Protein AF-S7XL34-F1 (afdb_monomer)

Secondary structure (DSSP, 8-state):
--B-HHHHHHHHHSTTSS-S----PPS--EEEEEEE-SS--SSPPEEEEEEESS-B-TT-EEEEE-EEEEEGGG--SSS-EEPSSSSEEEEE--HHHHH-EEESS-SEEEEEEEPP--S------SS-GGGSEEEEEEESS-B-TTPBPEEEGGGBTTPPP--S-GGG--S--

Structure (mmCIF, N/CA/C/O backbone):
data_AF-S7XL34-F1
#
_entry.id   AF-S7XL34-F1
#
loop_
_atom_site.group_PDB
_atom_site.id
_atom_site.type_symbol
_atom_site.label_atom_id
_atom_site.label_alt_id
_atom_site.label_comp_id
_atom_site.label_asym_id
_atom_site.label_entity_id
_atom_site.label_seq_id
_atom_site.pdbx_PDB_ins_code
_atom_site.Cartn_x
_atom_site.Cartn_y
_atom_site.Cartn_z
_atom_site.occupancy
_atom_site.B_iso_or_equiv
_atom_site.auth_seq_id
_atom_site.auth_comp_id
_atom_site.auth_asym_id
_atom_site.auth_atom_id
_atom_site.pdbx_PDB_model_num
ATOM 1 N N . MET A 1 1 ? -0.562 -4.631 15.349 1.00 80.12 1 MET A N 1
ATOM 2 C CA . MET A 1 1 ? -1.219 -3.412 14.844 1.00 80.12 1 MET A CA 1
ATOM 3 C C . MET A 1 1 ? -1.757 -2.607 16.015 1.00 80.12 1 MET A C 1
ATOM 5 O O . MET A 1 1 ? -2.440 -3.177 16.861 1.00 80.12 1 MET A O 1
ATOM 9 N N . PHE A 1 2 ? -1.412 -1.324 16.077 1.00 85.75 2 PHE A N 1
ATOM 10 C CA . PHE A 1 2 ? -2.014 -0.321 16.962 1.00 85.75 2 PHE A CA 1
ATOM 11 C C . PHE A 1 2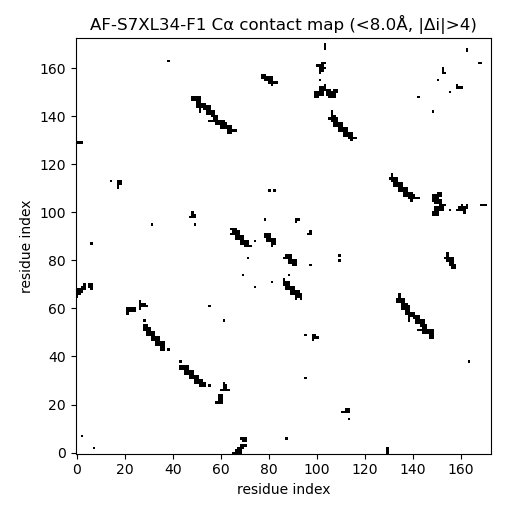 ? -2.951 0.588 16.150 1.00 85.75 2 PHE A C 1
ATOM 13 O O . PHE A 1 2 ? -2.646 0.902 15.004 1.00 85.75 2 PHE A O 1
ATOM 20 N N . ILE A 1 3 ? -4.079 1.010 16.720 1.00 87.00 3 ILE A N 1
ATOM 21 C CA . ILE A 1 3 ? -4.994 1.988 16.111 1.00 87.00 3 ILE A CA 1
ATOM 22 C C . ILE A 1 3 ? -5.247 3.070 17.160 1.00 87.00 3 ILE A C 1
ATOM 24 O O . ILE A 1 3 ? -5.637 2.730 18.279 1.00 87.00 3 ILE A O 1
ATOM 28 N N . SER A 1 4 ? -5.016 4.345 16.829 1.00 89.31 4 SER A N 1
ATOM 29 C CA . SER A 1 4 ? -5.313 5.444 17.757 1.00 89.31 4 SER A CA 1
ATOM 30 C C . SER A 1 4 ? -6.810 5.502 18.083 1.00 89.31 4 SER A C 1
ATOM 32 O O . SER A 1 4 ? -7.652 5.077 17.288 1.00 89.31 4 SER A O 1
ATOM 34 N N . GLU A 1 5 ? -7.167 6.020 19.259 1.00 87.00 5 GLU A N 1
ATOM 35 C CA . GLU A 1 5 ? -8.571 6.097 19.687 1.00 87.00 5 GLU A CA 1
ATOM 36 C C . GLU A 1 5 ? -9.419 6.910 18.697 1.00 87.00 5 GLU A C 1
ATOM 38 O O . GLU A 1 5 ? -10.469 6.438 18.258 1.00 87.00 5 GLU A O 1
ATOM 43 N N . ASN A 1 6 ? -8.901 8.058 18.246 1.00 88.56 6 ASN A N 1
ATOM 44 C CA . ASN A 1 6 ? -9.556 8.910 17.253 1.00 88.56 6 ASN A CA 1
ATOM 45 C C . ASN A 1 6 ? -9.723 8.201 15.900 1.00 88.56 6 ASN A C 1
ATOM 47 O O . ASN A 1 6 ? -10.796 8.266 15.297 1.00 88.56 6 ASN A O 1
ATOM 51 N N . ALA A 1 7 ? -8.700 7.475 15.432 1.00 87.69 7 ALA A N 1
ATOM 52 C CA . ALA A 1 7 ? -8.789 6.721 14.182 1.00 87.69 7 ALA A CA 1
ATOM 53 C C . ALA A 1 7 ? -9.792 5.565 14.283 1.00 87.69 7 ALA A C 1
ATOM 55 O O . ALA A 1 7 ? -10.553 5.314 13.349 1.00 87.69 7 ALA A O 1
ATOM 56 N N . SER A 1 8 ? -9.833 4.878 15.426 1.00 85.56 8 SER A N 1
ATOM 57 C CA . SER A 1 8 ? -10.794 3.804 15.690 1.00 85.56 8 SER A CA 1
ATOM 58 C C . SER A 1 8 ? -12.234 4.322 15.667 1.00 85.56 8 SER A C 1
ATOM 60 O O . SER A 1 8 ? -13.107 3.718 15.030 1.00 85.56 8 SER A O 1
ATOM 62 N N . GLU A 1 9 ? -12.480 5.468 16.308 1.00 85.62 9 GLU A N 1
ATOM 63 C CA . GLU A 1 9 ? -13.782 6.130 16.297 1.00 85.62 9 GLU A CA 1
ATOM 64 C C . GLU A 1 9 ? -14.172 6.573 14.882 1.00 85.62 9 GLU A C 1
ATOM 66 O O . GLU A 1 9 ? -15.278 6.265 14.429 1.00 85.62 9 GLU A O 1
ATOM 71 N N . TYR A 1 10 ? -13.259 7.208 14.145 1.00 86.12 10 TYR A N 1
ATOM 72 C CA . TYR A 1 10 ? -13.478 7.622 12.759 1.00 86.12 10 TYR A CA 1
ATOM 73 C C . TYR A 1 10 ? -13.835 6.435 11.850 1.00 86.12 10 TYR A C 1
ATOM 75 O O . TYR A 1 10 ? -14.868 6.448 11.174 1.00 86.12 10 TYR A O 1
ATOM 83 N N . LEU A 1 11 ? -13.041 5.359 11.895 1.00 83.06 11 LEU A N 1
ATOM 84 C CA . LEU A 1 11 ? -13.269 4.136 11.117 1.00 83.06 11 LEU A CA 1
ATOM 85 C C . LEU A 1 11 ? -14.609 3.474 11.446 1.00 83.06 11 LEU A C 1
ATOM 87 O O . LEU A 1 11 ? -15.268 2.928 10.560 1.00 83.06 11 LEU A O 1
ATOM 91 N N . SER A 1 12 ? -15.042 3.539 12.709 1.00 79.38 12 SER A N 1
ATOM 92 C CA . SER A 1 12 ? -16.321 2.962 13.131 1.00 79.38 12 SER A CA 1
ATOM 93 C C . SER A 1 12 ? -17.533 3.635 12.478 1.00 79.38 12 SER A C 1
ATOM 95 O O . SER A 1 12 ? -18.549 2.970 12.288 1.00 79.38 12 SER A O 1
ATOM 97 N N . ARG A 1 13 ? -17.406 4.913 12.093 1.00 77.31 13 ARG A N 1
ATOM 98 C CA . ARG A 1 13 ? -18.453 5.713 11.437 1.00 77.31 13 ARG A CA 1
ATOM 99 C C . ARG A 1 13 ? -18.435 5.591 9.908 1.00 77.31 13 ARG A C 1
ATOM 101 O O . ARG A 1 13 ? -19.432 5.896 9.267 1.00 77.31 13 ARG A O 1
ATOM 108 N N . TYR A 1 14 ? -17.316 5.149 9.330 1.00 69.94 14 TYR A N 1
ATOM 109 C CA . TYR A 1 14 ? -17.077 5.077 7.880 1.00 69.94 14 TYR A CA 1
ATOM 110 C C . TYR A 1 14 ? -17.168 3.653 7.298 1.00 69.94 14 TYR A C 1
ATOM 112 O O . TYR A 1 14 ? -16.809 3.438 6.137 1.00 69.94 14 TYR A O 1
ATOM 120 N N . SER A 1 15 ? -17.643 2.673 8.080 1.00 54.50 15 SER A N 1
ATOM 121 C CA . SER A 1 15 ? -17.474 1.238 7.798 1.00 54.50 15 SER A CA 1
ATOM 122 C C . SER A 1 15 ? -18.103 0.708 6.507 1.00 54.50 15 SER A C 1
ATOM 124 O O . SER A 1 15 ? -17.825 -0.435 6.154 1.00 54.50 15 SER A O 1
ATOM 126 N N . ASP A 1 16 ? -18.892 1.506 5.791 1.00 50.44 16 ASP A N 1
ATOM 127 C CA . ASP A 1 16 ? -19.594 1.077 4.577 1.00 50.44 16 ASP A CA 1
ATOM 128 C C . ASP A 1 16 ? -18.760 1.261 3.297 1.00 50.44 16 ASP A C 1
ATOM 130 O O . ASP A 1 16 ? -19.054 0.647 2.272 1.00 50.44 16 ASP A O 1
ATOM 134 N N . LYS A 1 17 ? -17.690 2.073 3.329 1.00 47.69 17 LYS A N 1
ATOM 135 C CA . LYS A 1 17 ? -16.885 2.370 2.126 1.00 47.69 17 LYS A CA 1
ATOM 136 C C . LYS A 1 17 ? -15.736 1.392 1.858 1.00 47.69 17 LYS A C 1
ATOM 138 O O . LYS A 1 17 ? -15.269 1.322 0.725 1.00 47.69 17 LYS A O 1
ATOM 143 N N . CYS A 1 18 ? -15.291 0.618 2.850 1.00 43.19 18 CYS A N 1
ATOM 144 C CA . CYS A 1 18 ? -14.096 -0.236 2.726 1.00 43.19 18 CYS A CA 1
ATOM 145 C C . CYS A 1 18 ? -14.367 -1.750 2.824 1.00 43.19 18 CYS A C 1
ATOM 147 O O . CYS A 1 18 ? -13.429 -2.535 2.942 1.00 43.19 18 CYS A O 1
ATOM 149 N N . THR A 1 19 ? -15.629 -2.184 2.802 1.00 41.50 19 THR A N 1
ATOM 150 C CA . THR A 1 19 ? -16.025 -3.535 3.254 1.00 41.50 19 THR A CA 1
ATOM 151 C C . THR A 1 19 ? -16.637 -4.445 2.195 1.00 41.50 19 THR A C 1
ATOM 153 O O . THR A 1 19 ? -16.948 -5.590 2.506 1.00 41.50 19 THR A O 1
ATOM 156 N N . SER A 1 20 ? -16.775 -4.030 0.938 1.00 42.28 20 SER A N 1
ATOM 157 C CA . SER A 1 20 ? -17.497 -4.843 -0.047 1.00 42.28 20 SER A CA 1
ATOM 158 C C . SER A 1 20 ? -16.602 -5.354 -1.185 1.00 42.28 20 SER A C 1
ATOM 160 O O . SER A 1 20 ? -16.213 -4.623 -2.089 1.00 42.28 20 SER A O 1
ATOM 162 N N . PHE A 1 21 ? -16.347 -6.667 -1.133 1.00 48.03 21 PHE A N 1
ATOM 163 C CA . PHE A 1 21 ? -15.867 -7.536 -2.217 1.00 48.03 21 PHE A CA 1
ATOM 164 C C . PHE A 1 21 ? -14.426 -7.335 -2.703 1.00 48.03 21 PHE A C 1
ATOM 166 O O . PHE A 1 21 ? -14.189 -6.959 -3.849 1.00 48.03 21 PHE A O 1
ATOM 173 N N . TYR A 1 22 ? -13.458 -7.746 -1.885 1.00 52.28 22 TYR A N 1
ATOM 174 C CA . TYR A 1 22 ? -12.193 -8.237 -2.428 1.00 52.28 22 TYR A CA 1
ATOM 175 C C . TYR A 1 22 ? -12.155 -9.759 -2.256 1.00 52.28 22 TYR A C 1
ATOM 177 O O . TYR A 1 22 ? -12.298 -10.231 -1.126 1.00 52.28 22 TYR A O 1
ATOM 185 N N . PRO A 1 23 ? -12.032 -10.557 -3.334 1.00 48.00 23 PRO A N 1
ATOM 186 C CA . PRO A 1 23 ? -11.880 -11.998 -3.196 1.00 48.00 23 PRO A CA 1
ATOM 187 C C . PRO A 1 23 ? -10.618 -12.285 -2.373 1.00 48.00 23 PRO A C 1
ATOM 189 O O . PRO A 1 23 ? -9.501 -11.971 -2.782 1.00 48.00 23 PRO A O 1
ATOM 192 N N . PHE A 1 24 ? -10.809 -12.850 -1.179 1.00 49.91 24 PHE A N 1
ATOM 193 C CA . PHE A 1 24 ? -9.731 -13.256 -0.282 1.00 49.91 24 PHE A CA 1
ATOM 194 C C . PHE A 1 24 ? -9.093 -14.545 -0.806 1.00 49.91 24 PHE A C 1
ATOM 196 O O . PHE A 1 24 ? -9.412 -15.646 -0.357 1.00 49.91 24 PHE A O 1
ATOM 203 N N . THR A 1 25 ? -8.189 -14.440 -1.774 1.00 45.31 25 THR A N 1
ATOM 204 C CA . THR A 1 25 ? -7.266 -15.538 -2.068 1.00 45.31 25 THR A CA 1
ATOM 205 C C . THR A 1 25 ? -6.155 -15.536 -1.024 1.00 45.31 25 THR A C 1
ATOM 207 O O . THR A 1 25 ? -5.549 -14.506 -0.736 1.00 45.31 25 THR A O 1
ATOM 210 N N . LYS A 1 26 ? -5.929 -16.697 -0.402 1.00 45.78 26 LYS A N 1
ATOM 211 C CA . LYS A 1 26 ? -4.917 -16.908 0.639 1.00 45.78 26 LYS A CA 1
ATOM 212 C C . LYS A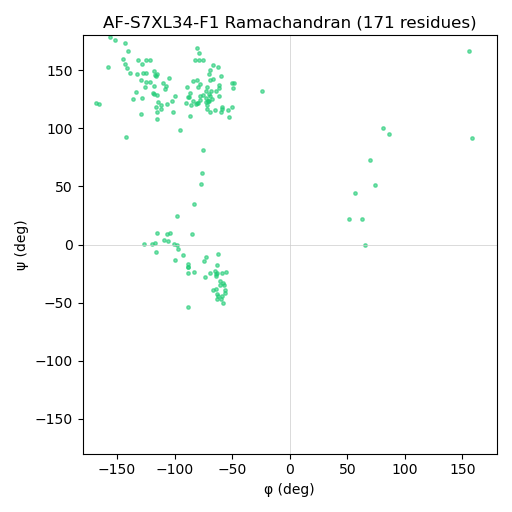 1 26 ? -3.547 -16.358 0.201 1.00 45.78 26 LYS A C 1
ATOM 214 O O . LYS A 1 26 ? -3.085 -16.594 -0.907 1.00 45.78 26 LYS A O 1
ATOM 219 N N . THR A 1 27 ? -2.925 -15.644 1.123 1.00 51.31 27 THR A N 1
ATOM 220 C CA . THR A 1 27 ? -1.755 -14.764 1.026 1.00 51.31 27 THR A CA 1
ATOM 221 C C . THR A 1 27 ? -0.453 -15.415 0.522 1.00 51.31 27 THR A C 1
ATOM 223 O O . THR A 1 27 ? 0.122 -16.248 1.222 1.00 51.31 27 THR A O 1
ATOM 226 N N . ARG A 1 28 ? 0.056 -14.971 -0.643 1.00 57.22 28 ARG A N 1
ATOM 227 C CA . ARG A 1 28 ? 1.354 -14.278 -0.906 1.00 57.22 28 ARG A CA 1
ATOM 228 C C . ARG A 1 28 ? 1.762 -14.448 -2.383 1.00 57.22 28 ARG A C 1
ATOM 230 O O . ARG A 1 28 ? 2.514 -15.358 -2.731 1.00 57.22 28 ARG A O 1
ATOM 237 N N . ASN A 1 29 ? 1.355 -13.494 -3.222 1.00 67.06 29 ASN A N 1
ATOM 238 C CA . ASN A 1 29 ? 1.646 -13.476 -4.668 1.00 67.06 29 ASN A CA 1
ATOM 239 C C . ASN A 1 29 ? 2.843 -12.583 -5.034 1.00 67.06 29 ASN A C 1
ATOM 241 O O . ASN A 1 29 ? 2.934 -12.082 -6.152 1.00 67.06 29 ASN A O 1
ATOM 245 N N . ILE A 1 30 ? 3.760 -12.346 -4.092 1.00 67.56 30 ILE A N 1
ATOM 246 C CA . ILE A 1 30 ? 4.883 -11.414 -4.262 1.00 67.56 30 ILE A CA 1
ATOM 247 C C . ILE A 1 30 ? 6.224 -12.064 -3.941 1.00 67.56 30 ILE A C 1
ATOM 249 O O . ILE A 1 30 ? 6.323 -12.919 -3.061 1.00 67.56 30 ILE A O 1
ATOM 253 N N . ILE A 1 31 ? 7.263 -11.630 -4.651 1.00 76.06 31 ILE A N 1
ATOM 254 C CA . ILE A 1 31 ? 8.660 -12.010 -4.426 1.00 76.06 31 ILE A CA 1
ATOM 255 C C . ILE A 1 31 ? 9.499 -10.732 -4.335 1.00 76.06 31 ILE A C 1
ATOM 257 O O . ILE A 1 31 ? 9.296 -9.778 -5.087 1.00 76.06 31 ILE A O 1
ATOM 261 N N . ILE A 1 32 ? 10.477 -10.722 -3.429 1.00 69.94 32 ILE A N 1
ATOM 262 C CA . ILE A 1 32 ? 11.546 -9.721 -3.436 1.00 69.94 32 ILE A CA 1
ATOM 263 C C . ILE A 1 32 ? 12.634 -10.222 -4.379 1.00 69.94 32 ILE A C 1
ATOM 265 O O . ILE A 1 32 ? 13.203 -11.290 -4.151 1.00 69.94 32 ILE A O 1
ATOM 269 N N . LYS A 1 33 ? 12.940 -9.457 -5.428 1.00 72.62 33 LYS A N 1
ATOM 270 C CA . LYS A 1 33 ? 14.043 -9.786 -6.333 1.00 72.62 33 LYS A CA 1
ATOM 271 C C . LYS A 1 33 ? 14.796 -8.545 -6.773 1.00 72.62 33 LYS A C 1
ATOM 273 O O . LYS A 1 33 ? 14.234 -7.456 -6.874 1.00 72.62 33 LYS A O 1
ATOM 278 N N . GLU A 1 34 ? 16.074 -8.716 -7.081 1.00 58.72 34 GLU A N 1
ATOM 279 C CA . GLU A 1 34 ? 16.814 -7.670 -7.770 1.00 58.72 34 GLU A CA 1
ATOM 280 C C . GLU A 1 34 ? 16.301 -7.543 -9.202 1.00 58.72 34 GLU A C 1
ATOM 282 O O . GLU A 1 34 ? 16.212 -8.517 -9.954 1.00 58.72 34 GLU A O 1
ATOM 287 N N . LYS A 1 35 ? 15.956 -6.320 -9.593 1.00 64.38 35 LYS A N 1
ATOM 288 C CA . LYS A 1 35 ? 15.505 -6.013 -10.943 1.00 64.38 35 LYS A CA 1
ATOM 289 C C . LYS A 1 35 ? 16.234 -4.768 -11.419 1.00 64.38 35 LYS A C 1
ATOM 291 O O . LYS A 1 35 ? 16.299 -3.749 -10.734 1.00 64.38 35 LYS A O 1
ATOM 296 N N . LYS A 1 36 ? 16.791 -4.828 -12.630 1.00 60.22 36 LYS A N 1
ATOM 297 C CA . LYS A 1 36 ? 17.245 -3.607 -13.302 1.00 60.22 36 LYS A CA 1
ATOM 298 C C . LYS A 1 36 ? 16.029 -2.730 -13.562 1.00 60.22 36 LYS A C 1
ATOM 300 O O . LYS A 1 36 ? 15.032 -3.209 -14.109 1.00 60.22 36 LYS A O 1
ATOM 305 N N . ALA A 1 37 ? 16.126 -1.448 -13.225 1.00 58.47 37 ALA A N 1
ATOM 306 C CA . ALA A 1 37 ? 15.113 -0.483 -13.625 1.00 58.47 37 ALA A CA 1
ATOM 307 C C . ALA A 1 37 ? 14.928 -0.562 -15.154 1.00 58.47 37 ALA A C 1
ATOM 309 O O . ALA A 1 37 ? 15.870 -0.325 -15.912 1.00 58.47 37 ALA A O 1
ATOM 310 N N . ARG A 1 38 ? 13.732 -0.958 -15.617 1.00 51.12 38 ARG A N 1
ATOM 311 C CA . ARG A 1 38 ? 13.421 -1.020 -17.053 1.00 51.12 38 ARG A CA 1
ATOM 312 C C . ARG A 1 38 ? 13.348 0.411 -17.596 1.00 51.12 38 ARG A C 1
ATOM 314 O O . ARG A 1 38 ? 12.470 1.171 -17.204 1.00 51.12 38 ARG A O 1
ATOM 321 N N . GLY A 1 39 ? 14.278 0.782 -18.474 1.00 50.91 39 GLY A N 1
ATOM 322 C CA . GLY A 1 39 ? 14.376 2.118 -19.069 1.00 50.91 39 GLY A CA 1
ATOM 323 C C . GLY A 1 39 ? 15.797 2.449 -19.533 1.00 50.91 39 GLY A C 1
ATOM 324 O O . GLY A 1 39 ? 16.753 1.762 -19.173 1.00 50.91 39 GLY A O 1
ATOM 325 N N . PHE A 1 40 ? 15.938 3.508 -20.334 1.00 44.75 40 PHE A N 1
ATOM 326 C CA . PHE A 1 40 ? 17.211 3.970 -20.903 1.00 44.75 40 PHE A CA 1
ATOM 327 C C . PHE A 1 40 ? 18.071 4.715 -19.867 1.00 44.75 40 PHE A C 1
ATOM 329 O O . PHE A 1 40 ? 18.381 5.894 -20.019 1.00 44.75 40 PHE A O 1
ATOM 336 N N . TYR A 1 41 ? 18.476 4.044 -18.791 1.00 49.47 41 TYR A N 1
ATOM 337 C CA . TYR A 1 41 ? 19.570 4.547 -17.965 1.00 49.47 41 TYR A CA 1
ATOM 338 C C . TYR A 1 41 ? 20.887 4.292 -18.701 1.00 49.47 41 TYR A C 1
ATOM 340 O O . TYR A 1 41 ? 21.172 3.155 -19.068 1.00 49.47 41 TYR A O 1
ATOM 348 N N . LYS A 1 42 ? 21.739 5.318 -18.856 1.00 48.00 42 LYS A N 1
ATOM 349 C CA . LYS A 1 42 ? 23.109 5.141 -19.391 1.00 48.00 42 LYS A CA 1
ATOM 350 C C . LYS A 1 42 ? 23.921 4.104 -18.593 1.00 48.00 42 LYS A C 1
ATOM 352 O O . LYS A 1 42 ? 24.858 3.523 -19.128 1.00 48.00 42 LYS A O 1
ATOM 357 N N . LYS A 1 43 ? 23.563 3.868 -17.322 1.00 53.72 43 LYS A N 1
ATOM 358 C CA . LYS A 1 43 ? 24.079 2.795 -16.457 1.00 53.72 43 LYS A CA 1
ATOM 359 C C . LYS A 1 43 ? 22.933 2.252 -15.585 1.00 53.72 43 LYS A C 1
ATOM 361 O O . LYS A 1 43 ? 22.667 2.842 -14.537 1.00 53.72 43 LYS A O 1
ATOM 366 N N . PRO A 1 44 ? 22.212 1.193 -15.993 1.00 55.97 44 PRO A N 1
ATOM 367 C CA . PRO A 1 44 ? 21.159 0.622 -15.161 1.00 55.97 44 PRO A CA 1
ATOM 368 C C . PRO A 1 44 ? 21.785 0.031 -13.893 1.00 55.97 44 PRO A C 1
ATOM 370 O O . PRO A 1 44 ? 22.588 -0.899 -13.970 1.00 55.97 44 PRO A O 1
ATOM 373 N N . ARG A 1 45 ? 21.439 0.591 -12.729 1.00 58.09 45 ARG A N 1
ATOM 374 C CA . ARG A 1 45 ? 21.783 0.007 -11.428 1.00 58.09 45 ARG A CA 1
ATOM 375 C C . ARG A 1 45 ? 20.791 -1.110 -11.106 1.00 58.09 45 ARG A C 1
ATOM 377 O O . ARG A 1 45 ? 19.608 -1.011 -11.442 1.00 58.09 45 ARG A O 1
ATOM 384 N N . TRP A 1 46 ? 21.294 -2.182 -10.507 1.00 56.41 46 TRP A N 1
ATOM 385 C CA . TRP A 1 46 ? 20.449 -3.200 -9.898 1.00 56.41 46 TRP A CA 1
ATOM 386 C C . TRP A 1 46 ? 19.830 -2.597 -8.644 1.00 56.41 46 TRP A C 1
ATOM 388 O O . TRP A 1 46 ? 20.557 -2.100 -7.788 1.00 56.41 46 TRP A O 1
ATOM 398 N N . ASN A 1 47 ? 18.502 -2.600 -8.577 1.00 68.81 47 ASN A N 1
ATOM 399 C CA . ASN A 1 47 ? 17.771 -2.190 -7.390 1.00 68.81 47 ASN A CA 1
ATOM 400 C C . ASN A 1 47 ? 16.984 -3.396 -6.881 1.00 68.81 47 ASN A C 1
ATOM 402 O O . ASN A 1 47 ? 16.510 -4.221 -7.667 1.00 68.81 47 ASN A O 1
ATOM 406 N N . ILE A 1 48 ? 16.846 -3.493 -5.564 1.00 75.88 48 ILE A N 1
ATOM 407 C CA . ILE A 1 48 ? 15.928 -4.449 -4.954 1.00 75.88 48 ILE A CA 1
ATOM 408 C C . ILE A 1 48 ? 14.514 -3.924 -5.205 1.00 75.88 48 ILE A C 1
ATOM 410 O O . ILE A 1 48 ? 14.205 -2.794 -4.834 1.00 75.88 48 ILE A O 1
ATOM 414 N N . SER A 1 49 ? 13.680 -4.737 -5.849 1.00 81.88 49 SER A N 1
ATOM 415 C CA . SER A 1 49 ? 12.292 -4.408 -6.166 1.00 81.88 49 SER A CA 1
ATOM 416 C C . SER A 1 49 ? 11.362 -5.481 -5.608 1.00 81.88 49 SER A C 1
ATOM 418 O O . SER A 1 49 ? 11.694 -6.669 -5.569 1.00 81.88 49 SER A O 1
ATOM 420 N N . VAL A 1 50 ? 10.165 -5.060 -5.208 1.00 87.88 50 VAL A N 1
ATOM 421 C CA . VAL A 1 50 ? 9.067 -5.972 -4.874 1.00 87.88 50 VAL A CA 1
ATOM 422 C C . VAL A 1 50 ? 8.270 -6.220 -6.145 1.00 87.88 50 VAL A C 1
ATOM 424 O O . VAL A 1 50 ? 7.790 -5.276 -6.772 1.00 87.88 50 VAL A O 1
ATOM 427 N N . VAL A 1 51 ? 8.159 -7.480 -6.553 1.00 89.56 51 VAL A N 1
ATOM 428 C CA . VAL A 1 51 ? 7.489 -7.859 -7.801 1.00 89.56 51 VAL A CA 1
ATOM 429 C C . VAL A 1 51 ? 6.389 -8.877 -7.563 1.00 89.56 51 VAL A C 1
ATOM 431 O O . VAL A 1 51 ? 6.402 -9.606 -6.567 1.00 89.56 51 VAL A O 1
ATOM 434 N N . ALA A 1 52 ? 5.467 -8.958 -8.514 1.00 88.62 52 ALA A N 1
ATOM 435 C CA . ALA A 1 52 ? 4.473 -10.009 -8.554 1.00 88.62 52 ALA A CA 1
ATOM 436 C C . ALA A 1 52 ? 5.136 -11.331 -8.960 1.00 88.62 52 ALA A C 1
ATOM 438 O O . ALA A 1 52 ? 5.918 -11.390 -9.909 1.00 88.62 52 ALA A O 1
ATOM 439 N N . LYS A 1 53 ? 4.833 -12.391 -8.213 1.00 86.75 53 LYS A N 1
ATOM 440 C CA . LYS A 1 53 ? 5.260 -13.765 -8.508 1.00 86.75 53 LYS A CA 1
ATOM 441 C C . LYS A 1 53 ? 4.494 -14.370 -9.680 1.00 86.75 53 LYS A C 1
ATOM 443 O O . LYS A 1 53 ? 4.984 -15.281 -10.324 1.00 86.75 53 LYS A O 1
ATOM 448 N N . GLU A 1 54 ? 3.274 -13.905 -9.881 1.00 87.25 54 GLU A N 1
ATOM 449 C CA . GLU A 1 54 ? 2.319 -14.407 -10.856 1.00 87.25 54 GLU A CA 1
ATOM 450 C C . GLU A 1 54 ? 1.399 -13.259 -11.272 1.00 87.25 54 GLU A C 1
ATOM 452 O O . GLU A 1 54 ? 1.493 -12.155 -10.732 1.00 87.25 54 GLU A O 1
ATOM 457 N N . TYR A 1 55 ? 0.509 -13.509 -12.225 1.00 88.50 55 TYR A N 1
ATOM 458 C CA . TYR A 1 55 ? -0.515 -12.540 -12.594 1.00 88.50 55 TYR A CA 1
ATOM 459 C C . TYR A 1 55 ? -1.451 -12.236 -11.408 1.00 88.50 55 TYR A C 1
ATOM 461 O O . TYR A 1 55 ? -2.030 -13.146 -10.815 1.00 88.50 55 TYR A O 1
ATOM 469 N N . ILE A 1 56 ? -1.625 -10.952 -11.087 1.00 87.56 56 ILE A N 1
ATOM 470 C CA . ILE A 1 56 ? -2.532 -10.461 -10.044 1.00 87.56 56 ILE A CA 1
ATOM 471 C C . ILE A 1 56 ? -3.632 -9.620 -10.712 1.00 87.56 56 ILE A C 1
ATOM 473 O O . ILE A 1 56 ? -3.338 -8.552 -11.260 1.00 87.56 56 ILE A O 1
ATOM 477 N N . PRO A 1 57 ? -4.901 -10.062 -10.672 1.00 85.81 57 PRO A N 1
ATOM 478 C CA . PRO A 1 57 ? -6.013 -9.303 -11.235 1.00 85.81 57 PRO A CA 1
ATOM 479 C C . PRO A 1 57 ? -6.287 -7.993 -10.485 1.00 85.81 57 PRO A C 1
ATOM 481 O O . PRO A 1 57 ? -6.061 -7.890 -9.276 1.00 85.81 57 PRO A O 1
ATOM 484 N N . TYR A 1 58 ? -6.876 -7.023 -11.189 1.00 85.94 58 TYR A N 1
ATOM 485 C CA . TYR A 1 58 ? -7.440 -5.807 -10.593 1.00 85.94 58 TYR A CA 1
ATOM 486 C C . TYR A 1 58 ? -8.353 -6.122 -9.393 1.00 85.94 58 TYR A C 1
ATOM 488 O O . TYR A 1 58 ? -9.152 -7.056 -9.454 1.00 85.94 58 TYR A O 1
ATOM 496 N N . ARG A 1 59 ? -8.261 -5.321 -8.318 1.00 82.69 59 ARG A N 1
ATOM 497 C CA . ARG A 1 59 ? -9.007 -5.497 -7.054 1.00 82.69 59 ARG A CA 1
ATOM 498 C C . ARG A 1 59 ? -8.794 -6.865 -6.407 1.00 82.69 59 ARG A C 1
ATOM 500 O O . ARG A 1 59 ? -9.730 -7.485 -5.908 1.00 82.69 59 ARG A O 1
ATOM 507 N N . THR A 1 60 ? -7.549 -7.318 -6.363 1.00 82.12 60 THR A N 1
ATOM 508 C CA . THR A 1 60 ? -7.173 -8.524 -5.616 1.00 82.12 60 THR A CA 1
ATOM 509 C C . THR A 1 60 ? -6.346 -8.146 -4.395 1.00 82.12 60 THR A C 1
ATOM 511 O O . THR A 1 60 ? -5.478 -7.273 -4.477 1.00 82.12 60 THR A O 1
ATOM 514 N N . VAL A 1 61 ? -6.605 -8.801 -3.258 1.00 83.56 61 VAL A N 1
ATOM 515 C CA . VAL A 1 61 ? -5.736 -8.704 -2.077 1.00 83.56 61 VAL A CA 1
ATOM 516 C C . VAL A 1 61 ? -4.432 -9.435 -2.370 1.00 83.56 61 VAL A C 1
ATOM 518 O O . VAL A 1 61 ? -4.424 -10.620 -2.688 1.00 83.56 61 VAL A O 1
ATOM 521 N N . ILE A 1 62 ? -3.323 -8.718 -2.241 1.00 85.00 62 ILE A N 1
ATOM 522 C CA . ILE A 1 62 ? -1.975 -9.236 -2.466 1.00 85.00 62 ILE A CA 1
ATOM 523 C C . ILE A 1 62 ? -1.429 -9.829 -1.170 1.00 85.00 62 ILE A C 1
ATOM 525 O O . ILE A 1 62 ? -0.975 -10.976 -1.133 1.00 85.00 62 ILE A O 1
ATOM 529 N N . THR A 1 63 ? -1.456 -9.029 -0.101 1.00 85.00 63 THR A N 1
ATOM 530 C CA . THR A 1 63 ? -1.032 -9.460 1.229 1.00 85.00 63 THR A CA 1
ATOM 531 C C . THR A 1 63 ? -1.642 -8.614 2.339 1.00 85.00 63 THR A C 1
ATOM 533 O O . THR A 1 63 ? -1.953 -7.443 2.135 1.00 85.00 63 THR A O 1
ATOM 536 N N . GLU A 1 64 ? -1.797 -9.208 3.521 1.00 84.94 64 GLU A N 1
ATOM 537 C CA . GLU A 1 64 ? -1.992 -8.462 4.768 1.00 84.94 64 GLU A CA 1
ATOM 538 C C . GLU A 1 64 ? -0.683 -7.744 5.121 1.00 84.94 64 GLU A C 1
ATOM 540 O O . GLU A 1 64 ? 0.400 -8.291 4.889 1.00 84.94 64 GLU A O 1
ATOM 545 N N . ILE A 1 65 ? -0.794 -6.519 5.632 1.00 85.38 65 ILE A N 1
ATOM 546 C CA . ILE A 1 65 ? 0.325 -5.663 6.019 1.00 85.38 65 ILE A CA 1
ATOM 547 C C . ILE A 1 65 ? 0.231 -5.368 7.509 1.00 85.38 65 ILE A C 1
ATOM 549 O O . ILE A 1 65 ? -0.796 -4.910 8.012 1.00 85.38 65 ILE A O 1
ATOM 553 N N . GLU A 1 66 ? 1.344 -5.559 8.209 1.00 85.88 66 GLU A N 1
ATOM 554 C CA . GLU A 1 66 ? 1.469 -5.087 9.578 1.00 85.88 66 GLU A CA 1
ATOM 555 C C . GLU A 1 66 ? 1.775 -3.588 9.596 1.00 85.88 66 GLU A C 1
ATOM 557 O O . GLU A 1 66 ? 2.786 -3.113 9.069 1.00 85.88 66 GLU A O 1
ATOM 562 N N . GLY A 1 67 ? 0.905 -2.829 10.249 1.00 87.50 67 GLY A N 1
ATOM 563 C CA . GLY A 1 67 ? 1.101 -1.405 10.461 1.00 87.50 67 GLY A CA 1
ATOM 564 C C . GLY A 1 67 ? 0.337 -0.901 11.669 1.00 87.50 67 GLY A C 1
ATOM 565 O O . GLY A 1 67 ? -0.356 -1.667 12.339 1.00 87.50 67 GLY A O 1
ATOM 566 N N . ASP A 1 68 ? 0.494 0.384 11.943 1.00 90.12 68 ASP A N 1
ATOM 567 C CA . ASP A 1 68 ? -0.290 1.127 12.918 1.00 90.12 68 ASP A CA 1
ATOM 568 C C . ASP A 1 68 ? -1.115 2.202 12.190 1.00 90.12 68 ASP A C 1
ATOM 570 O O . ASP A 1 68 ? -0.676 2.737 11.172 1.00 90.12 68 ASP A O 1
ATOM 574 N N . ILE A 1 69 ? -2.312 2.504 12.688 1.00 89.88 69 ILE A N 1
ATOM 575 C CA . ILE A 1 69 ? -3.270 3.422 12.059 1.00 89.88 69 ILE A CA 1
ATOM 576 C C . ILE A 1 69 ? -3.471 4.639 12.965 1.00 89.88 69 ILE A C 1
ATOM 578 O O . ILE A 1 69 ? -3.780 4.493 14.149 1.00 89.88 69 ILE A O 1
ATOM 582 N N . TYR A 1 70 ? -3.334 5.830 12.391 1.00 91.88 70 TYR A N 1
ATOM 583 C CA . TYR A 1 70 ? -3.493 7.117 13.067 1.00 91.88 70 TYR A CA 1
ATOM 584 C C . TYR A 1 70 ? -4.390 8.038 12.249 1.00 91.88 70 TYR A C 1
ATOM 586 O O . TYR A 1 70 ? -4.492 7.876 11.032 1.00 91.88 70 TYR A O 1
ATOM 594 N N . MET A 1 71 ? -4.984 9.043 12.889 1.00 91.75 71 MET A N 1
ATOM 595 C CA . MET A 1 71 ? -5.526 10.172 12.139 1.00 91.75 71 MET A CA 1
ATOM 596 C C . MET A 1 71 ? -4.381 10.988 11.533 1.00 91.75 71 MET A C 1
ATOM 598 O O . MET A 1 71 ? -3.285 11.063 12.095 1.00 91.75 71 MET A O 1
ATOM 602 N N . ASP A 1 72 ? -4.634 11.629 10.395 1.00 89.06 72 ASP A N 1
ATOM 603 C CA . ASP A 1 72 ? -3.612 12.377 9.657 1.00 89.06 72 ASP A CA 1
ATOM 604 C C . ASP A 1 72 ? -2.930 13.461 10.515 1.00 89.06 72 ASP A C 1
ATOM 606 O O . ASP A 1 72 ? -1.708 13.616 10.482 1.00 89.06 72 ASP A O 1
ATOM 610 N N . T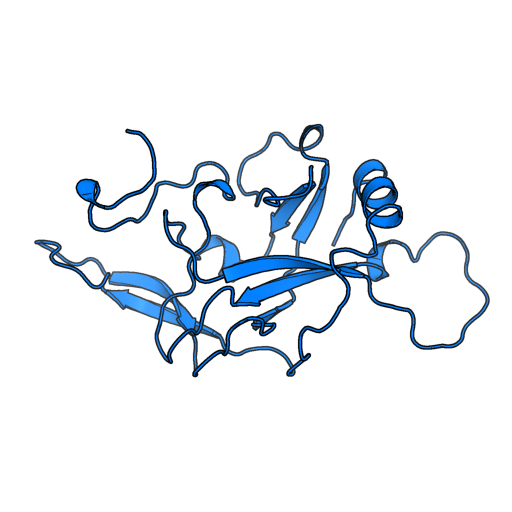YR A 1 73 ? -3.698 14.147 11.364 1.00 88.44 73 TYR A N 1
ATOM 611 C CA . TYR A 1 73 ? -3.194 15.202 12.250 1.00 88.44 73 TYR A CA 1
ATOM 612 C C . TYR A 1 73 ? -2.384 14.690 13.456 1.00 88.44 73 TYR A C 1
ATOM 614 O O . TYR A 1 73 ? -1.715 15.480 14.118 1.00 88.44 73 TYR A O 1
ATOM 622 N N . GLU A 1 74 ? -2.435 13.393 13.774 1.00 87.56 74 GLU A N 1
ATOM 623 C CA . GLU A 1 74 ? -1.770 12.828 14.961 1.00 87.56 74 GLU A CA 1
ATOM 624 C C . GLU A 1 74 ? -0.324 12.409 14.690 1.00 87.56 74 GLU A C 1
ATOM 626 O O . GLU A 1 74 ? 0.488 12.332 15.615 1.00 87.56 74 GLU A O 1
ATOM 631 N N . TYR A 1 75 ? 0.010 12.110 13.433 1.00 82.19 75 TYR A N 1
ATOM 632 C CA . TYR A 1 75 ? 1.297 11.524 13.077 1.00 82.19 75 TYR A CA 1
ATOM 633 C C . TYR A 1 75 ? 2.123 12.460 12.191 1.00 82.19 75 TYR A C 1
ATOM 635 O O . TYR A 1 75 ? 1.729 12.796 11.075 1.00 82.19 75 TYR A O 1
ATOM 643 N N . ILE A 1 76 ? 3.291 12.863 12.699 1.00 73.31 76 ILE A N 1
ATOM 644 C CA . ILE A 1 76 ? 4.162 13.890 12.090 1.00 73.31 76 ILE A CA 1
ATOM 645 C C . ILE A 1 76 ? 5.524 13.306 11.657 1.00 73.31 76 ILE A C 1
ATOM 647 O O . ILE A 1 76 ? 6.330 13.988 11.037 1.00 73.31 76 ILE A O 1
ATOM 651 N N . LYS A 1 77 ? 5.815 12.039 11.978 1.00 78.75 77 LYS A N 1
ATOM 652 C CA . LYS A 1 77 ? 7.096 11.404 11.618 1.00 78.75 77 LYS A CA 1
ATOM 653 C C . LYS A 1 77 ? 7.096 10.915 10.172 1.00 78.75 77 LYS A C 1
ATOM 655 O O . LYS A 1 77 ? 6.045 10.822 9.555 1.00 78.75 77 LYS A O 1
ATOM 660 N N . ASP A 1 78 ? 8.270 10.538 9.680 1.00 70.56 78 ASP A N 1
ATOM 661 C CA . ASP A 1 78 ? 8.456 9.937 8.359 1.00 70.56 78 ASP A CA 1
ATOM 662 C C . ASP A 1 78 ? 8.089 8.440 8.334 1.00 70.56 78 ASP A C 1
ATOM 664 O O . ASP A 1 78 ? 8.021 7.784 9.375 1.00 70.56 78 ASP A O 1
ATOM 668 N N . ASN A 1 79 ? 7.926 7.892 7.126 1.00 77.00 79 ASN A N 1
ATOM 669 C CA . ASN A 1 79 ? 7.580 6.499 6.802 1.00 77.00 79 ASN A CA 1
ATOM 670 C C . ASN A 1 79 ? 6.114 6.123 7.059 1.00 77.00 79 ASN A C 1
ATOM 672 O O . ASN A 1 79 ? 5.811 5.109 7.691 1.00 77.00 79 ASN A O 1
ATOM 676 N N . PHE A 1 80 ? 5.195 6.930 6.531 1.00 86.62 80 PHE A N 1
ATOM 677 C CA . PHE A 1 80 ? 3.769 6.611 6.514 1.00 86.62 80 PHE A CA 1
ATOM 678 C C . PHE A 1 80 ? 3.205 6.573 5.097 1.00 86.62 80 PHE A C 1
ATOM 680 O O . PHE A 1 80 ? 3.729 7.184 4.160 1.00 86.62 80 PHE A O 1
ATOM 687 N N . TYR A 1 81 ? 2.081 5.874 4.987 1.00 88.38 81 TYR A N 1
ATOM 688 C CA . TYR A 1 81 ? 1.161 5.942 3.872 1.00 88.38 81 TYR A CA 1
ATOM 689 C C . TYR A 1 81 ? -0.060 6.793 4.252 1.00 88.38 81 TYR A C 1
ATOM 691 O O . TYR A 1 81 ? -0.737 6.476 5.228 1.00 88.38 81 TYR A O 1
ATOM 699 N N . THR A 1 82 ? -0.371 7.843 3.496 1.00 89.25 82 THR A N 1
ATOM 700 C CA . THR A 1 82 ? -1.617 8.614 3.642 1.00 89.25 82 THR A CA 1
ATOM 701 C C . THR A 1 82 ? -2.713 7.982 2.801 1.00 89.25 82 THR A C 1
ATOM 703 O O . THR A 1 82 ? -2.547 7.767 1.597 1.00 89.25 82 THR A O 1
ATOM 706 N N . HIS A 1 83 ? -3.851 7.688 3.425 1.00 87.75 83 HIS A N 1
ATOM 707 C CA . HIS A 1 83 ? -5.001 7.168 2.706 1.00 87.75 83 HIS A CA 1
ATOM 708 C C . HIS A 1 83 ? -5.583 8.252 1.774 1.00 87.75 83 HIS A C 1
ATOM 710 O O . HIS A 1 83 ? -5.796 9.376 2.215 1.00 87.75 83 HIS A O 1
ATOM 716 N N . PRO A 1 84 ? -5.866 7.954 0.492 1.00 80.81 84 PRO A N 1
ATOM 717 C CA . PRO A 1 84 ? -6.233 8.988 -0.483 1.00 80.81 84 PRO A CA 1
ATOM 718 C C . PRO A 1 84 ? -7.608 9.629 -0.239 1.00 80.81 84 PRO A C 1
ATOM 720 O O . PRO A 1 84 ? -7.847 10.745 -0.685 1.00 80.81 84 PRO A O 1
ATOM 723 N N . GLU A 1 85 ? -8.515 8.919 0.434 1.00 83.19 85 GLU A N 1
ATOM 724 C CA . GLU A 1 85 ? -9.909 9.351 0.647 1.00 83.19 85 GLU A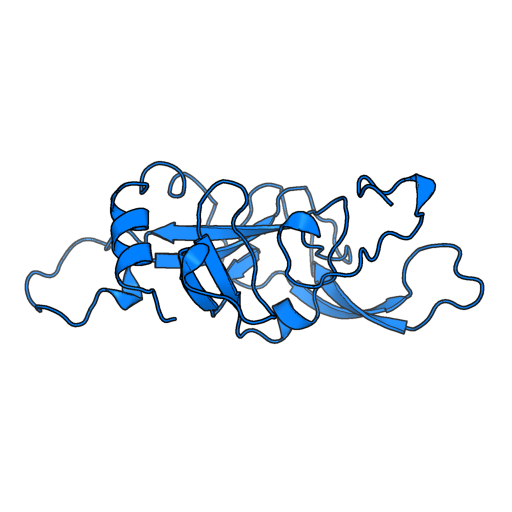 CA 1
ATOM 725 C C . GLU A 1 85 ? -10.293 9.502 2.126 1.00 83.19 85 GLU A C 1
ATOM 727 O O . GLU A 1 85 ? -11.446 9.788 2.439 1.00 83.19 85 GLU A O 1
ATOM 732 N N . MET A 1 86 ? -9.362 9.238 3.043 1.00 84.00 86 MET A N 1
ATOM 733 C CA . MET A 1 86 ? -9.627 9.236 4.483 1.00 84.00 86 MET A CA 1
ATOM 734 C C . MET A 1 86 ? -8.533 10.031 5.175 1.00 84.00 86 MET A C 1
ATOM 736 O O . MET A 1 86 ? -7.378 9.942 4.766 1.00 84.00 86 MET A O 1
ATOM 740 N N . ASP A 1 87 ? -8.875 10.716 6.264 1.00 87.88 87 ASP A N 1
ATOM 741 C CA . ASP A 1 87 ? -7.918 11.469 7.086 1.00 87.88 87 ASP A CA 1
ATOM 742 C C . ASP A 1 87 ? -7.098 10.524 7.978 1.00 87.88 87 ASP A C 1
ATOM 744 O O . ASP A 1 87 ? -7.041 10.667 9.199 1.00 87.88 87 ASP A O 1
ATOM 748 N N . ILE A 1 88 ? -6.499 9.505 7.361 1.00 90.00 88 ILE A N 1
ATOM 749 C CA . ILE A 1 88 ? -5.808 8.402 8.015 1.00 90.00 88 ILE A CA 1
ATOM 750 C C . ILE A 1 88 ? -4.390 8.279 7.473 1.00 90.00 88 ILE A C 1
ATOM 752 O O . ILE A 1 88 ? -4.154 8.248 6.262 1.00 90.00 88 ILE A O 1
ATOM 756 N N . LYS A 1 89 ? -3.456 8.088 8.400 1.00 91.44 89 LYS A N 1
ATOM 757 C CA . LYS A 1 89 ? -2.091 7.648 8.136 1.00 91.44 89 LYS A CA 1
ATOM 758 C C . LYS A 1 89 ? -1.898 6.210 8.593 1.00 91.44 89 LYS A C 1
ATOM 760 O O . LYS A 1 89 ? -2.299 5.825 9.690 1.00 91.44 89 LYS A O 1
ATOM 765 N N . ILE A 1 90 ? -1.234 5.429 7.752 1.00 90.38 90 ILE A N 1
ATOM 766 C CA . ILE A 1 90 ? -0.827 4.056 8.027 1.00 90.38 90 ILE A CA 1
ATOM 767 C C . ILE A 1 90 ? 0.694 4.019 8.134 1.00 90.38 90 ILE A C 1
ATOM 769 O O . ILE A 1 90 ? 1.405 4.268 7.163 1.00 90.38 90 ILE A O 1
ATOM 773 N N . VAL A 1 91 ? 1.199 3.670 9.308 1.00 90.06 91 VAL A N 1
ATOM 774 C CA . VAL A 1 91 ? 2.627 3.484 9.568 1.00 90.06 91 VAL A CA 1
ATOM 775 C C . VAL A 1 91 ? 2.933 2.004 9.407 1.00 90.06 91 VAL A C 1
ATOM 777 O O . VAL A 1 91 ? 2.653 1.204 10.299 1.00 90.06 91 VAL A O 1
ATOM 780 N N . TYR A 1 92 ? 3.452 1.614 8.247 1.00 85.00 92 TYR A N 1
ATOM 781 C CA . TYR A 1 92 ? 3.766 0.216 7.962 1.00 85.00 92 TYR A CA 1
ATOM 782 C C . TYR A 1 92 ? 5.099 -0.194 8.604 1.00 85.00 92 TYR A C 1
ATOM 784 O O . TYR A 1 92 ? 6.096 0.524 8.533 1.00 85.00 92 TYR A O 1
ATOM 792 N N . LYS A 1 93 ? 5.117 -1.373 9.234 1.00 79.50 93 LYS A N 1
ATOM 793 C CA . LYS A 1 93 ? 6.312 -1.962 9.870 1.00 79.50 93 LYS A CA 1
ATOM 794 C C . LYS A 1 93 ? 6.990 -3.014 8.995 1.00 79.50 93 LYS A C 1
ATOM 796 O O . LYS A 1 93 ? 8.118 -3.401 9.276 1.00 79.50 93 LYS A O 1
ATOM 801 N N . ASP A 1 94 ? 6.304 -3.462 7.948 1.00 78.50 94 ASP A N 1
ATOM 802 C CA . ASP A 1 94 ? 6.771 -4.521 7.060 1.00 78.50 94 ASP A CA 1
ATOM 803 C C . ASP A 1 94 ? 7.962 -4.058 6.196 1.00 78.50 94 ASP A C 1
ATOM 805 O O . ASP A 1 94 ? 7.902 -3.022 5.525 1.00 78.50 94 ASP A O 1
ATOM 809 N N . GLU A 1 95 ? 9.045 -4.841 6.180 1.00 76.62 95 GLU A N 1
ATOM 810 C CA . GLU A 1 95 ? 10.221 -4.576 5.343 1.00 76.62 95 GLU A CA 1
ATOM 811 C C . GLU A 1 95 ? 9.892 -4.574 3.847 1.00 76.62 95 GLU A C 1
ATOM 813 O O . GLU A 1 95 ? 10.534 -3.855 3.079 1.00 76.62 95 GLU A O 1
ATOM 818 N N . ILE A 1 96 ? 8.906 -5.367 3.411 1.00 77.75 96 ILE A N 1
ATOM 819 C CA . ILE A 1 96 ? 8.490 -5.414 2.004 1.00 77.75 96 ILE A CA 1
ATOM 820 C C . ILE A 1 96 ? 8.026 -4.024 1.575 1.00 77.75 96 ILE A C 1
ATOM 822 O O . ILE A 1 96 ? 8.467 -3.507 0.552 1.00 77.75 96 ILE A O 1
ATOM 826 N N . MET A 1 97 ? 7.199 -3.393 2.405 1.00 78.50 97 MET A N 1
ATOM 827 C CA . MET A 1 97 ? 6.633 -2.071 2.153 1.00 78.50 97 MET A CA 1
ATOM 828 C C . MET A 1 97 ? 7.705 -0.985 2.105 1.00 78.50 97 MET A C 1
ATOM 830 O O . MET A 1 97 ? 7.655 -0.109 1.246 1.00 78.50 97 MET A O 1
ATOM 834 N N . GLN A 1 98 ? 8.716 -1.074 2.972 1.00 79.00 98 GLN A N 1
ATOM 835 C CA . GLN A 1 98 ? 9.851 -0.144 2.975 1.00 79.00 98 GLN A CA 1
ATOM 836 C C . GLN A 1 98 ? 10.691 -0.219 1.691 1.00 79.00 98 GLN A C 1
ATOM 838 O O . GLN A 1 98 ? 11.352 0.751 1.328 1.00 79.00 98 GLN A O 1
ATOM 843 N N . ARG A 1 99 ? 10.672 -1.361 0.992 1.00 79.50 99 ARG A N 1
ATOM 844 C CA . ARG A 1 99 ? 11.404 -1.576 -0.268 1.00 79.50 99 ARG A CA 1
ATOM 845 C C . ARG A 1 99 ? 10.569 -1.267 -1.510 1.00 79.50 99 ARG A C 1
ATOM 847 O O . ARG A 1 99 ? 11.110 -1.264 -2.617 1.00 79.50 99 ARG A O 1
ATOM 854 N N . MET A 1 100 ? 9.267 -1.034 -1.362 1.00 83.06 100 MET A N 1
ATOM 855 C CA . MET A 1 100 ? 8.410 -0.672 -2.485 1.00 83.06 100 MET A CA 1
ATOM 856 C C . MET A 1 100 ? 8.700 0.751 -2.936 1.00 83.06 100 MET A C 1
ATOM 858 O O . MET A 1 100 ? 8.821 1.679 -2.139 1.00 83.06 100 MET A O 1
ATOM 862 N N . ARG A 1 101 ? 8.796 0.928 -4.252 1.00 83.75 101 ARG A N 1
ATOM 863 C CA . ARG A 1 101 ? 8.994 2.251 -4.836 1.00 83.75 101 ARG A CA 1
ATOM 864 C C . ARG A 1 101 ? 7.672 2.987 -4.948 1.00 83.75 101 ARG A C 1
ATOM 866 O O . ARG A 1 101 ? 6.599 2.389 -5.013 1.00 83.75 101 ARG A O 1
ATOM 873 N N . ALA A 1 102 ? 7.783 4.303 -5.039 1.00 83.56 102 ALA A N 1
ATOM 874 C CA . ALA A 1 102 ? 6.651 5.182 -5.236 1.00 83.56 102 ALA A CA 1
ATOM 875 C C . ALA A 1 102 ? 6.786 5.947 -6.562 1.00 83.56 102 ALA A C 1
ATOM 877 O O . ALA A 1 102 ? 7.869 6.421 -6.929 1.00 83.56 102 ALA A O 1
ATOM 878 N N . GLN A 1 103 ? 5.688 6.034 -7.312 1.00 84.50 103 GLN A N 1
ATOM 879 C CA . GLN A 1 103 ? 5.617 6.724 -8.598 1.00 84.50 103 GLN A CA 1
ATOM 880 C C . GLN A 1 103 ? 4.305 7.500 -8.773 1.00 84.50 103 GLN A C 1
ATOM 882 O O . GLN A 1 103 ? 3.333 7.310 -8.049 1.00 84.50 103 GLN A O 1
ATOM 887 N N . CYS A 1 104 ? 4.285 8.373 -9.785 1.00 80.75 104 CYS A N 1
ATOM 888 C CA . CYS A 1 104 ? 3.118 9.112 -10.260 1.00 80.75 104 CYS A CA 1
ATOM 889 C C . CYS A 1 104 ? 1.966 8.161 -10.672 1.00 80.75 104 CYS A C 1
ATOM 891 O O . CYS A 1 104 ? 0.799 8.497 -10.483 1.00 80.75 104 CYS A O 1
ATOM 893 N N . ARG A 1 105 ? 2.292 6.987 -11.237 1.00 82.31 105 ARG A N 1
ATOM 894 C CA . ARG A 1 105 ? 1.338 5.921 -11.581 1.00 82.31 105 ARG A CA 1
ATOM 895 C C . ARG A 1 105 ? 1.621 4.702 -10.710 1.00 82.31 105 ARG A C 1
ATOM 897 O O . ARG A 1 105 ? 2.739 4.198 -10.720 1.00 82.31 105 ARG A O 1
ATOM 904 N N . SER A 1 106 ? 0.615 4.268 -9.969 1.00 88.12 106 SER A N 1
ATOM 905 C CA . SER A 1 106 ? 0.679 3.159 -9.022 1.00 88.12 106 SER A CA 1
ATOM 906 C C . SER A 1 106 ? -0.235 2.033 -9.466 1.00 88.12 106 SER A C 1
ATOM 908 O O . SER A 1 106 ? -1.326 2.311 -9.949 1.00 88.12 106 SER A O 1
ATOM 910 N N . ASN A 1 107 ? 0.171 0.792 -9.232 1.00 90.31 107 ASN A N 1
ATOM 911 C CA . ASN A 1 107 ? -0.648 -0.394 -9.492 1.00 90.31 107 ASN A CA 1
ATOM 912 C C . ASN A 1 107 ? -1.121 -1.076 -8.199 1.00 90.31 107 ASN A C 1
ATOM 914 O O . ASN A 1 107 ? -1.768 -2.122 -8.252 1.00 90.31 107 ASN A O 1
ATOM 918 N N . VAL A 1 108 ? -0.817 -0.483 -7.039 1.00 90.44 108 VAL A N 1
ATOM 919 C CA . VAL A 1 108 ? -1.214 -0.979 -5.720 1.00 90.44 108 VAL A CA 1
ATOM 920 C C . VAL A 1 108 ? -1.566 0.152 -4.753 1.00 90.44 108 VAL A C 1
ATOM 922 O O . VAL A 1 108 ? -1.069 1.275 -4.869 1.00 90.44 108 VAL A O 1
ATOM 925 N N . ALA A 1 109 ? -2.395 -0.167 -3.760 1.00 89.75 109 ALA A N 1
ATOM 926 C CA . ALA A 1 109 ? -2.781 0.728 -2.671 1.00 89.75 109 ALA A CA 1
ATOM 927 C C . ALA A 1 109 ? -2.964 -0.044 -1.358 1.00 89.75 109 ALA A C 1
ATOM 929 O O . ALA A 1 109 ? -3.175 -1.257 -1.370 1.00 89.75 109 ALA A O 1
ATOM 930 N N . LEU A 1 110 ? -2.902 0.662 -0.225 1.00 88.00 110 LEU A N 1
ATOM 931 C CA . LEU A 1 110 ? -3.319 0.104 1.060 1.00 88.00 110 LEU A CA 1
ATOM 932 C C . LEU A 1 110 ? -4.805 0.361 1.297 1.00 88.00 110 LEU A C 1
ATOM 934 O O . LEU A 1 110 ? -5.285 1.476 1.094 1.00 88.00 110 LEU A O 1
ATOM 938 N N . CYS A 1 111 ? -5.502 -0.667 1.767 1.00 84.81 111 CYS A N 1
ATOM 939 C CA . CYS A 1 111 ? -6.906 -0.620 2.149 1.00 84.81 111 CYS A CA 1
ATOM 940 C C . CYS A 1 111 ? -7.071 -1.115 3.590 1.00 84.81 111 CYS A C 1
ATOM 942 O O . CYS A 1 111 ? -6.425 -2.084 3.990 1.00 84.81 111 CYS A O 1
ATOM 944 N N . ILE A 1 112 ? -7.933 -0.457 4.365 1.00 84.50 112 ILE A N 1
ATOM 945 C CA . ILE A 1 112 ? -8.273 -0.860 5.733 1.00 84.50 112 ILE A CA 1
ATOM 946 C C . ILE A 1 112 ? -9.623 -1.570 5.685 1.00 84.50 112 ILE A C 1
ATOM 948 O O . ILE A 1 112 ? -10.639 -0.948 5.395 1.00 84.50 112 ILE A O 1
ATOM 952 N N . ILE A 1 113 ? -9.646 -2.863 5.983 1.00 79.69 113 ILE A N 1
ATOM 953 C CA . ILE A 1 113 ? -10.864 -3.676 5.965 1.00 79.69 113 ILE A CA 1
ATOM 954 C C . ILE A 1 113 ? -11.259 -4.003 7.401 1.00 79.69 113 ILE A C 1
ATOM 956 O O . ILE A 1 113 ? -10.422 -4.406 8.206 1.00 79.69 113 ILE A O 1
ATOM 960 N N . LYS A 1 114 ? -12.543 -3.842 7.722 1.00 76.94 114 LYS A N 1
ATOM 961 C CA . LYS A 1 114 ? -13.121 -4.277 8.995 1.00 76.94 114 LYS A CA 1
ATOM 962 C C . LYS A 1 114 ? -13.404 -5.778 8.930 1.00 76.94 114 LYS A C 1
ATOM 964 O O . LYS A 1 114 ? -14.155 -6.208 8.061 1.00 76.94 114 LYS A O 1
ATOM 969 N N . GLU A 1 115 ? -12.831 -6.567 9.833 1.00 70.62 115 GLU A N 1
ATOM 970 C CA . GLU A 1 115 ? -13.232 -7.965 9.990 1.00 70.62 115 GLU A CA 1
ATOM 971 C C . GLU A 1 115 ? -14.619 -7.996 10.644 1.00 70.62 115 GLU A C 1
ATOM 973 O O . GLU A 1 115 ? -14.816 -7.524 11.768 1.00 70.62 115 GLU A O 1
ATOM 978 N N . GLU A 1 116 ? -15.615 -8.515 9.925 1.00 60.00 116 GLU A N 1
ATOM 979 C CA . GLU A 1 116 ? -16.880 -8.879 10.550 1.00 60.00 116 GLU A CA 1
ATOM 980 C C . GLU A 1 116 ? -16.642 -10.127 11.395 1.00 60.00 116 GLU A C 1
ATOM 982 O O . GLU A 1 116 ? -16.207 -11.163 10.890 1.00 60.00 116 GLU A O 1
ATOM 987 N N . ASN A 1 117 ? -16.902 -10.015 12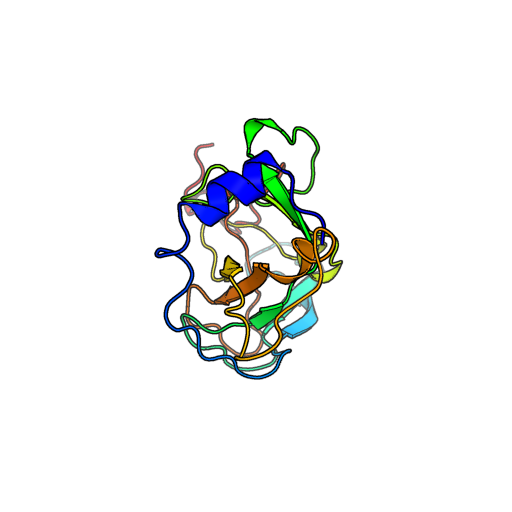.700 1.00 46.38 117 ASN A N 1
ATOM 988 C CA . ASN A 1 117 ? -16.863 -11.151 13.608 1.00 46.38 117 ASN A CA 1
ATOM 989 C C . ASN A 1 117 ? -17.756 -12.260 13.045 1.00 46.38 117 ASN A C 1
ATOM 991 O O . ASN A 1 117 ? -18.983 -12.156 13.070 1.00 46.38 117 ASN A O 1
ATOM 995 N N . SER A 1 118 ? -17.135 -13.343 12.582 1.00 36.16 118 SER A N 1
ATOM 996 C CA . SER A 1 118 ? -17.807 -14.620 12.403 1.00 36.16 118 SER A CA 1
ATOM 997 C C . SER A 1 118 ? -18.546 -14.945 13.703 1.00 36.16 118 SER A C 1
ATOM 999 O O . SER A 1 118 ? -17.942 -15.018 14.772 1.00 36.16 118 SER A O 1
ATOM 1001 N N . ILE A 1 119 ? -19.864 -15.040 13.581 1.00 36.44 119 ILE A N 1
ATOM 1002 C CA . ILE A 1 119 ? -20.882 -15.339 14.589 1.00 36.44 119 ILE A CA 1
ATOM 1003 C C . ILE A 1 119 ? -20.351 -16.137 15.804 1.00 36.44 119 ILE A C 1
ATOM 1005 O O . ILE A 1 119 ? -19.759 -17.202 15.654 1.00 36.44 119 ILE A O 1
ATOM 1009 N N . ASN A 1 120 ? -20.707 -15.646 17.001 1.00 33.03 120 ASN A N 1
ATOM 1010 C CA . ASN A 1 120 ? -20.607 -16.249 18.343 1.00 33.03 120 ASN A CA 1
ATOM 1011 C C . ASN A 1 120 ? -19.291 -16.098 19.129 1.00 33.03 120 ASN A C 1
ATOM 1013 O O . ASN A 1 120 ? -18.456 -16.998 19.155 1.00 33.03 120 ASN A O 1
ATOM 1017 N N . LYS A 1 121 ? -19.249 -15.079 20.000 1.00 34.38 121 LYS A N 1
ATOM 1018 C CA . LYS A 1 121 ? -19.272 -15.287 21.464 1.00 34.38 121 LYS A CA 1
ATOM 1019 C C . LYS A 1 121 ? -19.574 -13.976 22.196 1.00 34.38 121 LYS A C 1
ATOM 1021 O O . LYS A 1 121 ? -18.861 -12.990 22.067 1.00 34.38 121 LYS A O 1
ATOM 1026 N N . LYS A 1 122 ? -20.661 -13.992 22.972 1.00 43.44 122 LYS A N 1
ATOM 1027 C CA . LYS A 1 122 ? -20.886 -13.049 24.071 1.00 43.44 122 LYS A CA 1
ATOM 1028 C C . LYS A 1 122 ? -19.739 -13.192 25.078 1.00 43.44 122 LYS A C 1
ATOM 1030 O O . LYS A 1 122 ? -19.320 -14.316 25.349 1.00 43.44 122 LYS A O 1
ATOM 1035 N N . ASN A 1 123 ? -19.357 -12.062 25.668 1.00 42.19 123 ASN A N 1
ATOM 1036 C CA . ASN A 1 123 ? -18.425 -11.884 26.786 1.00 42.19 123 ASN A CA 1
ATOM 1037 C C . ASN A 1 123 ? -16.936 -11.912 26.408 1.00 42.19 123 ASN A C 1
ATOM 1039 O O . ASN A 1 123 ? -16.344 -12.980 26.300 1.00 42.19 123 ASN A O 1
ATOM 1043 N N . ILE A 1 124 ? -16.335 -10.723 26.297 1.00 41.47 124 ILE A N 1
ATOM 1044 C CA . ILE A 1 124 ? -15.260 -10.218 27.173 1.00 41.47 124 ILE A CA 1
ATOM 1045 C C . ILE A 1 124 ? -15.080 -8.724 26.862 1.00 41.47 124 ILE A C 1
ATOM 1047 O O . ILE A 1 124 ? -14.849 -8.317 25.727 1.00 41.47 124 ILE A O 1
ATOM 1051 N N . GLU A 1 125 ? -15.236 -7.904 27.893 1.00 42.81 125 GLU A N 1
ATOM 1052 C CA . GLU A 1 125 ? -15.090 -6.454 27.848 1.00 42.81 125 GLU A CA 1
ATOM 1053 C C . GLU A 1 125 ? -13.632 -6.030 27.568 1.00 42.81 125 GLU A C 1
ATOM 1055 O O . GLU A 1 125 ? -12.669 -6.606 28.075 1.00 42.81 125 GLU A O 1
ATOM 1060 N N . ASN A 1 126 ? -13.493 -4.964 26.774 1.00 36.94 126 ASN A N 1
ATOM 1061 C CA . ASN A 1 126 ? -12.393 -3.990 26.777 1.00 36.94 126 ASN A CA 1
ATOM 1062 C C . ASN A 1 126 ? -10.946 -4.428 26.460 1.00 36.94 126 ASN A C 1
ATOM 1064 O O . ASN A 1 126 ? -10.017 -3.673 26.745 1.00 36.94 126 ASN A O 1
ATOM 1068 N N . ARG A 1 127 ? -10.709 -5.557 25.773 1.00 38.94 127 ARG A N 1
ATOM 1069 C CA . ARG A 1 127 ? -9.368 -5.879 25.211 1.00 38.94 127 ARG A CA 1
ATOM 1070 C C . ARG A 1 127 ? -9.305 -6.209 23.709 1.00 38.94 127 ARG A C 1
ATOM 1072 O O . ARG A 1 127 ? -8.212 -6.430 23.197 1.00 38.94 127 ARG A O 1
ATOM 1079 N N . GLU A 1 128 ? -10.420 -6.195 22.974 1.00 46.62 128 GLU A N 1
ATOM 1080 C CA . GLU A 1 128 ? -10.481 -6.741 21.599 1.00 46.62 128 GLU A CA 1
ATOM 1081 C C . GLU A 1 128 ? -10.552 -5.722 20.443 1.00 46.62 128 GLU A C 1
ATOM 1083 O O . GLU A 1 128 ? -10.700 -6.122 19.290 1.00 46.62 128 GLU A O 1
ATOM 1088 N N . ASN A 1 129 ? -10.369 -4.417 20.678 1.00 46.59 129 ASN A N 1
ATOM 1089 C CA . ASN A 1 129 ? -10.421 -3.433 19.579 1.00 46.59 129 ASN A CA 1
ATOM 1090 C C . ASN A 1 129 ? -9.323 -3.635 18.509 1.00 46.59 129 ASN A C 1
ATOM 1092 O O . ASN A 1 129 ? -9.539 -3.301 17.345 1.00 46.59 129 ASN A O 1
ATOM 1096 N N . ASN A 1 130 ? -8.188 -4.257 18.856 1.00 48.66 130 ASN A N 1
ATOM 1097 C CA . ASN A 1 130 ? -7.069 -4.478 17.927 1.00 48.66 130 ASN A CA 1
ATOM 1098 C C . ASN A 1 130 ? -7.323 -5.552 16.851 1.00 48.66 130 ASN A C 1
ATOM 1100 O O . ASN A 1 130 ? -6.521 -5.657 15.928 1.00 48.66 130 ASN A O 1
ATOM 1104 N N . LYS A 1 131 ? -8.398 -6.350 16.944 1.00 54.00 131 LYS A N 1
ATOM 1105 C CA . LYS A 1 131 ? -8.723 -7.403 15.956 1.00 54.00 131 LYS A CA 1
ATOM 1106 C C . LYS A 1 131 ? -9.809 -7.005 14.952 1.00 54.00 131 LYS A C 1
ATOM 1108 O O . LYS A 1 131 ? -10.190 -7.808 14.117 1.00 54.00 131 LYS A O 1
ATOM 1113 N N . LYS A 1 132 ? -10.342 -5.784 15.040 1.00 73.88 132 LYS A N 1
ATOM 1114 C CA . LYS A 1 132 ? -11.515 -5.375 14.253 1.00 73.88 132 LYS A CA 1
ATOM 1115 C C . LYS A 1 132 ? -11.176 -4.908 12.840 1.00 73.88 132 LYS A C 1
ATOM 1117 O O . LYS A 1 132 ? -12.046 -4.928 11.979 1.00 73.88 132 LYS A O 1
ATOM 1122 N N . TYR A 1 133 ? -9.949 -4.464 12.603 1.00 80.06 133 TYR A N 1
ATOM 1123 C CA . TYR A 1 133 ? -9.515 -3.961 11.305 1.00 80.06 133 TYR A CA 1
ATOM 1124 C C . TYR A 1 133 ? -8.238 -4.667 10.874 1.00 80.06 133 TYR A C 1
ATOM 1126 O O . TYR A 1 133 ? -7.475 -5.141 11.708 1.00 80.06 133 TYR A O 1
ATOM 1134 N N . LYS A 1 134 ? -7.999 -4.721 9.572 1.00 84.19 134 LYS A N 1
ATOM 1135 C CA . LYS A 1 134 ? -6.759 -5.205 8.977 1.00 84.19 134 LYS A CA 1
ATOM 1136 C C . LYS A 1 134 ? -6.370 -4.314 7.819 1.00 84.19 134 LYS A C 1
ATOM 1138 O O . LYS A 1 134 ? -7.234 -3.774 7.130 1.00 84.19 134 LYS A O 1
ATOM 1143 N N . ILE A 1 135 ? -5.070 -4.171 7.610 1.00 85.19 135 ILE A N 1
ATOM 1144 C CA . ILE A 1 135 ? -4.521 -3.424 6.485 1.00 85.19 135 ILE A CA 1
ATOM 1145 C C . ILE A 1 135 ? -4.127 -4.436 5.418 1.00 85.19 135 ILE A C 1
ATOM 1147 O O . ILE A 1 135 ? -3.385 -5.378 5.689 1.00 85.19 135 ILE A O 1
ATOM 1151 N N . TYR A 1 136 ? -4.599 -4.227 4.199 1.00 86.62 136 TYR A N 1
ATOM 1152 C CA . TYR A 1 136 ? -4.269 -5.064 3.058 1.00 86.62 136 TYR A CA 1
ATOM 1153 C C . TYR A 1 136 ? -3.628 -4.235 1.958 1.00 86.62 136 TYR A C 1
ATOM 1155 O O . TYR A 1 136 ? -4.073 -3.131 1.652 1.00 86.62 136 TYR A O 1
ATOM 1163 N N . LEU A 1 137 ? -2.608 -4.807 1.330 1.00 88.12 137 LEU A N 1
ATOM 1164 C CA . LEU A 1 137 ? -2.109 -4.354 0.046 1.00 88.12 137 LEU A CA 1
ATOM 1165 C C . LEU A 1 137 ? -3.008 -4.928 -1.048 1.00 88.12 137 LEU A C 1
ATOM 1167 O O . LEU A 1 137 ? -3.136 -6.148 -1.162 1.00 88.12 137 LEU A O 1
ATOM 1171 N N . ILE A 1 138 ? -3.617 -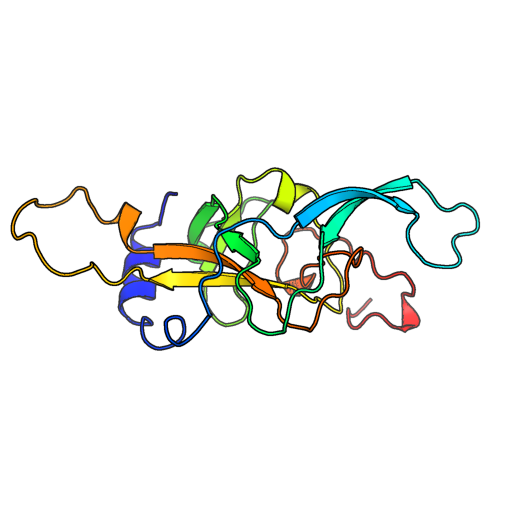4.059 -1.846 1.00 87.19 138 ILE A N 1
ATOM 1172 C CA . ILE A 1 138 ? -4.525 -4.437 -2.931 1.00 87.19 138 ILE A CA 1
ATOM 1173 C C . ILE A 1 138 ? -3.984 -3.982 -4.284 1.00 87.19 138 ILE A C 1
ATOM 1175 O O . ILE A 1 138 ? -3.321 -2.949 -4.379 1.00 87.19 138 ILE A O 1
ATOM 1179 N N . ALA A 1 139 ? -4.295 -4.738 -5.334 1.00 88.44 139 ALA A N 1
ATOM 1180 C CA . ALA A 1 139 ? -4.010 -4.353 -6.710 1.00 88.44 1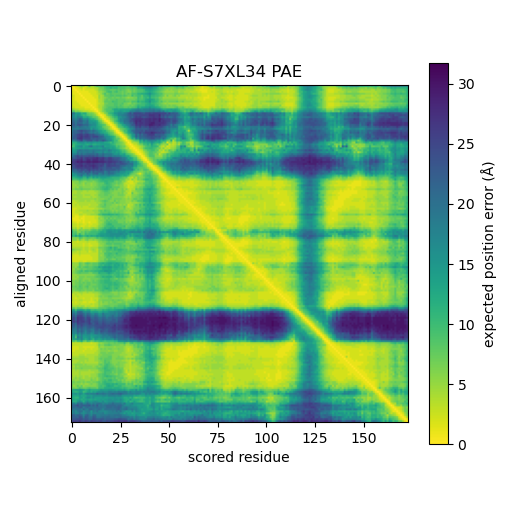39 ALA A CA 1
ATOM 1181 C C . ALA A 1 139 ? -5.033 -3.318 -7.210 1.00 88.44 139 ALA A C 1
ATOM 1183 O O . ALA A 1 139 ? -6.242 -3.568 -7.195 1.00 88.44 139 ALA A O 1
ATOM 1184 N N . THR A 1 140 ? -4.552 -2.166 -7.679 1.00 89.00 140 THR A N 1
ATOM 1185 C CA . THR A 1 140 ? -5.371 -1.117 -8.314 1.00 89.00 140 THR A CA 1
ATOM 1186 C C . THR A 1 140 ? -5.345 -1.185 -9.835 1.00 89.00 140 THR A C 1
ATOM 1188 O O . THR A 1 140 ? -6.081 -0.443 -10.467 1.00 89.00 140 THR A O 1
ATOM 1191 N N . ASP A 1 141 ? -4.559 -2.096 -10.405 1.00 89.62 141 ASP A N 1
ATOM 1192 C CA . ASP A 1 141 ? -4.522 -2.442 -11.826 1.00 89.62 141 ASP A CA 1
ATOM 1193 C C . ASP A 1 141 ? -4.284 -3.952 -11.984 1.00 89.62 141 ASP A C 1
ATOM 1195 O O . ASP A 1 141 ? -4.038 -4.662 -11.010 1.00 89.62 141 ASP A O 1
ATOM 1199 N N . ASN A 1 142 ? -4.354 -4.454 -13.217 1.00 89.00 142 ASN A N 1
ATOM 1200 C CA . ASN A 1 142 ? -3.856 -5.788 -13.549 1.00 89.00 142 ASN A CA 1
ATOM 1201 C C . ASN A 1 142 ? -2.321 -5.789 -13.507 1.00 89.00 142 ASN A C 1
ATOM 1203 O O . ASN A 1 142 ? -1.705 -5.013 -14.233 1.00 89.00 142 ASN A O 1
ATOM 1207 N N . ILE A 1 143 ? -1.718 -6.671 -12.708 1.00 89.88 143 ILE A N 1
ATOM 1208 C CA . ILE A 1 143 ? -0.262 -6.760 -12.527 1.00 89.88 143 ILE A CA 1
ATOM 1209 C C . ILE A 1 143 ? 0.221 -8.070 -13.142 1.00 89.88 143 ILE A C 1
ATOM 1211 O O . ILE A 1 143 ? -0.226 -9.147 -12.749 1.00 89.88 143 ILE A O 1
ATOM 1215 N N . MET A 1 144 ? 1.114 -7.996 -14.122 1.00 90.38 144 MET A N 1
ATOM 1216 C CA . MET A 1 144 ? 1.674 -9.191 -14.755 1.00 90.38 144 MET A CA 1
ATOM 1217 C C . MET A 1 144 ? 2.714 -9.861 -13.857 1.00 90.38 144 MET A C 1
ATOM 1219 O O . MET A 1 144 ? 3.327 -9.218 -13.004 1.00 90.38 144 MET A O 1
ATOM 1223 N N . GLU A 1 145 ? 2.971 -11.149 -14.092 1.00 88.25 145 GLU A N 1
ATOM 1224 C CA . GLU A 1 145 ? 4.127 -11.822 -13.498 1.00 88.25 145 GLU A CA 1
ATOM 1225 C C . GLU A 1 145 ? 5.400 -10.999 -13.746 1.00 88.25 145 GLU A C 1
ATOM 1227 O O . GLU A 1 145 ? 5.601 -10.422 -14.820 1.00 88.25 145 GLU A O 1
ATOM 1232 N N . ASP A 1 146 ? 6.247 -10.914 -12.722 1.00 86.44 146 ASP A N 1
ATOM 1233 C CA . ASP A 1 146 ? 7.478 -10.134 -12.693 1.00 86.44 146 ASP A CA 1
ATOM 1234 C C . ASP A 1 146 ? 7.323 -8.616 -12.781 1.00 86.44 146 ASP A C 1
ATOM 1236 O O . ASP A 1 146 ? 8.335 -7.900 -12.752 1.00 86.44 146 ASP A O 1
ATOM 1240 N N . GLU A 1 147 ? 6.109 -8.087 -12.877 1.00 87.81 147 GLU A N 1
ATOM 1241 C CA . GLU A 1 147 ? 5.861 -6.656 -12.806 1.00 87.81 147 GLU A CA 1
ATOM 1242 C C . GLU A 1 147 ? 6.105 -6.134 -11.386 1.00 87.81 147 GLU A C 1
ATOM 1244 O O . GLU A 1 147 ? 5.959 -6.844 -10.396 1.00 87.81 147 GLU A O 1
ATOM 1249 N N . GLU A 1 148 ? 6.587 -4.898 -11.287 1.00 88.50 148 GLU A N 1
ATOM 1250 C CA . GLU A 1 148 ? 6.920 -4.299 -9.995 1.00 88.50 148 GLU A CA 1
ATOM 1251 C C . GLU A 1 148 ? 5.679 -3.701 -9.343 1.00 88.50 148 GLU A C 1
ATOM 1253 O O . GLU A 1 148 ? 4.869 -3.081 -10.027 1.00 88.50 148 GLU A O 1
ATOM 1258 N N . LEU A 1 149 ? 5.554 -3.860 -8.027 1.00 89.62 149 LEU A N 1
ATOM 1259 C CA . LEU A 1 149 ? 4.482 -3.252 -7.249 1.00 89.62 149 LEU A CA 1
ATOM 1260 C C . LEU A 1 149 ? 4.924 -1.858 -6.801 1.00 89.62 149 LEU A C 1
ATOM 1262 O O . LEU A 1 149 ? 5.997 -1.691 -6.216 1.00 89.62 149 LEU A O 1
ATOM 1266 N N . ILE A 1 150 ? 4.100 -0.855 -7.092 1.00 89.56 150 ILE A N 1
ATOM 1267 C CA . ILE A 1 150 ? 4.474 0.556 -6.999 1.00 89.56 150 ILE A CA 1
ATOM 1268 C C . ILE A 1 150 ? 3.357 1.358 -6.331 1.00 89.56 150 ILE A C 1
ATOM 1270 O O . ILE A 1 150 ? 2.226 1.374 -6.819 1.00 89.56 150 ILE A O 1
ATOM 1274 N N . PHE A 1 151 ? 3.690 2.079 -5.258 1.00 88.75 151 PHE A N 1
ATOM 1275 C CA . PHE A 1 151 ? 2.763 2.990 -4.582 1.00 88.75 151 PHE A CA 1
ATOM 1276 C C . PHE A 1 151 ? 2.598 4.315 -5.302 1.00 88.75 151 PHE A C 1
ATOM 1278 O O . PHE A 1 151 ? 3.476 4.767 -6.042 1.00 88.75 151 PHE A O 1
ATOM 1285 N N . ASN A 1 152 ? 1.485 4.989 -5.016 1.00 85.75 152 ASN A N 1
ATOM 1286 C CA . ASN A 1 152 ? 1.326 6.368 -5.435 1.00 85.75 152 ASN A CA 1
ATOM 1287 C C . ASN A 1 152 ? 2.218 7.260 -4.578 1.00 85.75 152 ASN A C 1
ATOM 1289 O O . ASN A 1 152 ? 2.124 7.255 -3.353 1.00 85.75 152 ASN A O 1
ATOM 1293 N N . ILE A 1 153 ? 3.052 8.058 -5.233 1.00 82.81 153 ILE A N 1
ATOM 1294 C CA . ILE A 1 153 ? 3.968 8.989 -4.578 1.00 82.81 153 ILE A CA 1
ATOM 1295 C C . ILE A 1 153 ? 3.262 10.002 -3.675 1.00 82.81 153 ILE A C 1
ATOM 1297 O O . ILE A 1 153 ? 3.796 10.352 -2.632 1.00 82.81 153 ILE A O 1
ATOM 1301 N N . LYS A 1 154 ? 2.039 10.423 -4.028 1.00 83.25 154 LYS A N 1
ATOM 1302 C CA . LYS A 1 154 ? 1.250 11.363 -3.216 1.00 83.25 154 LYS A CA 1
ATOM 1303 C C . LYS A 1 154 ? 0.854 10.781 -1.862 1.00 83.25 154 LYS A C 1
ATOM 1305 O O . LYS A 1 154 ? 0.588 11.533 -0.934 1.00 83.25 154 LYS A O 1
ATOM 1310 N N . ASN A 1 155 ? 0.823 9.456 -1.768 1.00 83.62 155 ASN A N 1
ATOM 1311 C CA . ASN A 1 155 ? 0.378 8.750 -0.582 1.00 83.62 155 ASN A CA 1
ATOM 1312 C C . ASN A 1 155 ? 1.556 8.318 0.291 1.00 83.62 155 ASN A C 1
ATOM 1314 O O . ASN A 1 155 ? 1.312 7.683 1.300 1.00 83.62 155 ASN A O 1
ATOM 1318 N N . ILE A 1 156 ? 2.811 8.592 -0.072 1.00 82.56 156 ILE A N 1
ATOM 1319 C CA . ILE A 1 156 ? 3.987 8.148 0.687 1.00 82.56 156 ILE A CA 1
ATOM 1320 C C . ILE A 1 156 ? 4.760 9.369 1.184 1.00 82.56 156 ILE A C 1
ATOM 1322 O O . ILE A 1 156 ? 5.112 10.254 0.405 1.00 82.56 156 ILE A O 1
ATOM 1326 N N . SER A 1 157 ? 5.071 9.402 2.480 1.00 75.00 157 SER A N 1
ATOM 1327 C CA . SER A 1 157 ? 5.912 10.448 3.075 1.00 75.00 157 SER A CA 1
ATOM 1328 C C . SER A 1 157 ? 7.318 10.461 2.465 1.00 75.00 157 SER A C 1
ATOM 1330 O O . SER A 1 157 ? 7.916 9.394 2.317 1.00 75.00 157 SER A O 1
ATOM 1332 N N . ASN A 1 158 ? 7.873 11.641 2.173 1.00 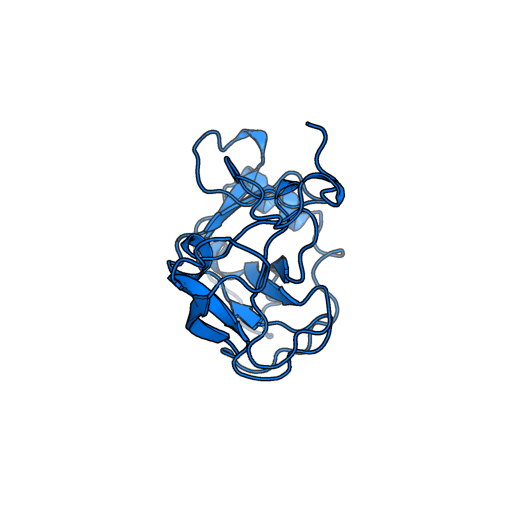64.19 158 ASN A N 1
ATOM 1333 C CA . ASN A 1 158 ? 9.243 11.828 1.658 1.00 64.19 158 ASN A CA 1
ATOM 1334 C C . ASN A 1 158 ? 9.594 10.981 0.423 1.00 64.19 158 ASN A C 1
ATOM 1336 O O . ASN A 1 158 ? 10.768 10.731 0.137 1.00 64.19 158 ASN A O 1
ATOM 1340 N N . GLY A 1 159 ? 8.589 10.528 -0.326 1.00 60.09 159 GLY A N 1
ATOM 1341 C CA . GLY A 1 159 ? 8.823 9.754 -1.526 1.00 60.09 159 GLY A CA 1
ATOM 1342 C C . GLY A 1 159 ? 9.475 10.622 -2.602 1.00 60.09 159 GLY A C 1
ATOM 1343 O O . GLY A 1 159 ? 8.918 11.634 -3.022 1.00 60.09 159 GLY A O 1
ATOM 1344 N N . ILE A 1 160 ? 10.619 10.185 -3.127 1.00 66.25 160 ILE A N 1
ATOM 1345 C CA . ILE A 1 160 ? 11.144 10.694 -4.399 1.00 66.25 160 ILE A CA 1
ATOM 1346 C C . ILE A 1 160 ? 10.466 9.903 -5.517 1.00 66.25 160 ILE A C 1
ATOM 1348 O O . ILE A 1 160 ? 10.555 8.670 -5.544 1.00 66.25 160 ILE A O 1
ATOM 1352 N N . CYS A 1 161 ? 9.790 10.586 -6.449 1.00 71.12 161 CYS A N 1
ATOM 1353 C CA . CYS A 1 161 ? 9.151 9.887 -7.564 1.00 71.12 161 CYS A CA 1
ATOM 1354 C C . CYS A 1 161 ? 10.199 9.110 -8.346 1.00 71.12 161 CYS A C 1
ATOM 1356 O O . CYS A 1 161 ? 11.094 9.683 -8.966 1.00 71.12 161 CYS A O 1
ATOM 1358 N N . SER A 1 162 ? 10.051 7.792 -8.382 1.00 69.12 162 SER A N 1
ATOM 1359 C CA . SER A 1 162 ? 10.949 6.904 -9.123 1.00 69.12 162 SER A CA 1
ATOM 1360 C C . SER A 1 162 ? 10.566 6.813 -10.602 1.00 69.12 162 SER A C 1
ATOM 1362 O O . SER A 1 162 ? 10.629 5.751 -11.218 1.00 69.12 162 SER A O 1
ATOM 1364 N N . CYS A 1 163 ? 10.080 7.920 -11.146 1.00 69.50 163 CYS A N 1
ATOM 1365 C CA . CYS A 1 163 ? 9.401 8.016 -12.422 1.00 69.50 163 CYS A CA 1
ATOM 1366 C C . CYS A 1 163 ? 10.466 8.201 -13.502 1.00 69.50 163 CYS A C 1
ATOM 1368 O O . CYS A 1 163 ? 11.144 9.221 -13.546 1.00 69.50 163 CYS A O 1
ATOM 1370 N N . ASN A 1 164 ? 10.661 7.184 -14.347 1.00 62.28 164 ASN A N 1
ATOM 1371 C CA . ASN A 1 164 ? 11.831 7.100 -15.234 1.00 62.28 164 ASN A CA 1
ATOM 1372 C C . ASN A 1 164 ? 11.924 8.234 -16.271 1.00 62.28 164 ASN A C 1
ATOM 1374 O O . ASN A 1 164 ? 12.991 8.444 -16.844 1.00 62.28 164 ASN A O 1
ATOM 1378 N N . LYS A 1 165 ? 10.824 8.950 -16.533 1.00 61.69 165 LYS A N 1
ATOM 1379 C CA . LYS A 1 165 ? 10.814 10.150 -17.369 1.00 61.69 165 LYS A CA 1
ATOM 1380 C C . LYS A 1 165 ? 10.102 11.282 -16.631 1.00 61.69 165 LYS A C 1
ATOM 1382 O O . LYS A 1 165 ? 8.889 11.211 -16.442 1.00 61.69 165 LYS A O 1
ATOM 1387 N N . ILE A 1 166 ? 10.853 12.315 -16.254 1.00 61.12 166 ILE A N 1
ATOM 1388 C CA . ILE A 1 166 ? 10.336 13.509 -15.561 1.00 61.12 166 ILE A CA 1
ATOM 1389 C C . ILE A 1 166 ? 9.218 14.166 -16.381 1.00 61.12 166 ILE A C 1
ATOM 1391 O O . ILE A 1 166 ? 8.168 14.471 -15.834 1.00 61.12 166 ILE A O 1
ATOM 1395 N N . GLU A 1 167 ? 9.389 14.245 -17.703 1.00 58.59 167 GLU A N 1
ATOM 1396 C CA . GLU A 1 167 ? 8.408 14.798 -18.655 1.00 58.59 167 GLU A CA 1
ATOM 1397 C C . GLU A 1 167 ? 7.041 14.093 -18.641 1.00 58.59 167 GLU A C 1
ATOM 1399 O O . GLU A 1 167 ? 6.037 14.679 -19.026 1.00 58.59 167 GLU A O 1
ATOM 1404 N N . TYR A 1 168 ? 6.994 12.828 -18.216 1.00 58.25 168 TYR A N 1
ATOM 1405 C CA . TYR A 1 168 ? 5.764 12.032 -18.146 1.00 58.25 168 TYR A CA 1
ATOM 1406 C C . TYR A 1 168 ? 5.287 11.854 -16.706 1.00 58.25 168 TYR A C 1
ATOM 1408 O O . TYR A 1 168 ? 4.318 11.129 -16.458 1.00 58.25 168 TYR A O 1
ATOM 1416 N N . CYS A 1 169 ? 5.978 12.466 -15.742 1.00 64.94 169 CYS A N 1
ATOM 1417 C CA . CYS A 1 169 ? 5.494 12.463 -14.383 1.00 64.94 169 CY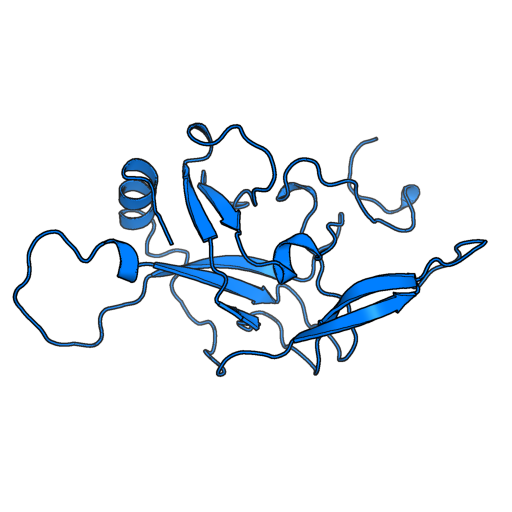S A CA 1
ATOM 1418 C C . CYS A 1 169 ? 4.386 13.488 -14.218 1.00 64.94 169 CYS A C 1
ATOM 1420 O O . CYS A 1 169 ? 4.472 14.620 -14.670 1.00 64.94 169 CYS A O 1
ATOM 1422 N N . LEU A 1 170 ? 3.360 13.070 -13.495 1.00 65.25 170 LEU A N 1
ATOM 1423 C CA . LEU A 1 170 ? 2.217 13.882 -13.105 1.00 65.25 170 LEU A CA 1
ATOM 1424 C C . LEU A 1 170 ? 2.468 14.698 -11.820 1.00 65.25 170 LEU A C 1
ATOM 1426 O O . LEU A 1 170 ? 1.521 15.237 -11.251 1.00 65.25 170 LEU A O 1
ATOM 1430 N N . GLN A 1 171 ? 3.703 14.734 -11.312 1.00 58.75 171 GLN A N 1
ATOM 1431 C CA . GLN A 1 171 ? 4.085 15.572 -10.175 1.00 58.75 171 GLN A CA 1
ATOM 1432 C C . GLN A 1 171 ? 4.475 16.957 -10.708 1.00 58.75 171 GLN A C 1
ATOM 1434 O O . GLN A 1 171 ? 5.264 17.010 -11.654 1.00 58.75 171 GLN A O 1
ATOM 1439 N N . PRO A 1 172 ? 3.939 18.058 -10.148 1.00 51.22 172 PRO A N 1
ATOM 1440 C CA . PRO A 1 172 ? 4.465 19.382 -10.449 1.00 51.22 172 PRO A CA 1
ATOM 1441 C C . PRO A 1 172 ? 5.932 19.445 -9.999 1.00 51.22 172 PRO A C 1
ATOM 1443 O O . PRO A 1 172 ? 6.267 18.937 -8.927 1.00 51.22 172 PRO A O 1
ATOM 1446 N N . VAL A 1 173 ? 6.787 19.998 -10.861 1.00 49.88 173 VAL A N 1
ATOM 1447 C CA . VAL A 1 173 ? 8.206 20.275 -10.578 1.00 49.88 173 VAL A CA 1
ATOM 1448 C C . VAL A 1 173 ? 8.314 21.533 -9.732 1.00 49.88 173 VAL A C 1
ATOM 1450 O O . VAL A 1 173 ? 7.573 22.493 -10.045 1.00 49.88 173 VAL A O 1
#

Radius of gyration: 17.49 Å; Cα contacts (8 Å, |Δi|>4): 329; chains: 1; bounding box: 45×37×49 Å

pLDDT: mean 73.06, std 16.78, range [33.03, 91.88]

Nearest PDB structures (foldseek):
  4qeo-assembly1_A  TM=5.821E-01  e=2.927E-05  Arabidopsis thaliana
  2r3a-assembly1_A  TM=5.851E-01  e=1.104E-04  Homo sapiens
  5ij7-assembly1_A  TM=5.945E-01  e=2.675E-04  Anolis carolinensis
  4qep-assembly1_A  TM=6.164E-01  e=2.395E-04  Arabidopsis thaliana
  3kma-assembly1_B  TM=6.468E-01  e=2.584E-03  Paramecium bursaria Chlorella virus 1

Foldseek 3Di:
DAEDPVRLVVCVVVQPPQADDAPDDDEAQKDWDFDFDPDPDVDTDTATFIAGQAKDAARHFHDWFDWYKYFLVPDDDAQWFADPPGRMITRTPDPNSVRAAAALDFQKDKTKYFDDPDDDDPDDPDDPSVNGITITITTNHTGGRGRTGYHHQVGHGPHDHPYRDPVPGPDDD

Mean predicted aligned error: 10.61 Å

InterPro domains:
  IPR046341 SET domain superfamily [G3DSA:2.170.270.10] (15-154)
  IPR046341 SET domain superfamily [SSF82199] (41-163)

Sequence (173 aa):
MFISENASEYLSRYSDKCTSFYPFTKTRNIIIKEKKARGFYKKPRWNISVVAKEYIPYRTVITEIEGDIYMDYEYIKDNFYTHPEMDIKIVYKDEIMQRMRAQCRSNVALCIIKEENSINKKNIENRENNKKYKIYLIATDNIMEDEELIFNIKNISNGICSCNKIEYCLQPV

Solvent-accessible surface area (backbone atoms only — not comparable to full-atom values): 10201 Å² total; per-residue (Å²): 102,54,66,38,70,67,32,50,55,52,50,69,76,50,58,80,81,54,61,82,82,60,65,83,58,86,76,68,51,62,42,82,46,77,40,61,62,87,68,94,53,97,71,66,56,78,38,71,36,37,21,26,64,40,72,41,56,55,57,28,52,42,35,80,49,57,33,32,39,31,32,46,92,75,60,86,73,82,62,33,37,46,45,93,89,47,72,33,28,35,36,60,72,41,68,69,64,74,48,39,50,27,15,72,72,46,43,32,47,79,44,64,32,63,56,75,78,76,83,86,77,86,88,79,85,95,77,62,78,68,69,38,56,46,40,30,37,30,25,70,31,72,40,49,53,69,34,71,51,24,33,39,27,92,30,34,53,93,51,67,64,70,47,94,45,71,93,76,41,81,62,88,128

Organism: Spraguea lophii (strain 42_110) (NCBI:txid1358809)